Protein AF-A0A9K3NMS6-F1 (afdb_monomer_lite)

InterPro domains:
  IPR001971 Small ribosomal subunit protein uS11 [PF00411] (4-49)
  IPR036967 Small ribosomal subunit protein uS11 superfamily [G3DSA:3.30.420.80] (1-51)

Organism: Helianthus annuus (NCBI:txid4232)

pLDDT: mean 82.24, std 7.03, range [58.41, 89.81]

Radius of gyration: 12.75 Å; chains: 1; bounding box: 27×16×32 Å

Foldseek 3Di:
DVPCVVVVAAEDEAEDADPDDPDDRDGDPVVVVVVVVCVVPNHHYDYYHYDD

Secondary structure (DSSP, 8-state):
-HHHHHTT--EEEEEEE---TTS--SPPHHHHHHHHHHHHTT-EEEEEEEE-

Structure (mmCIF, N/CA/C/O backbone):
data_AF-A0A9K3NMS6-F1
#
_entry.id   AF-A0A9K3NMS6-F1
#
loop_
_atom_site.group_PDB
_atom_site.id
_atom_site.type_symbol
_atom_site.label_atom_id
_atom_site.label_alt_id
_atom_site.label_comp_id
_atom_site.label_asym_id
_atom_site.label_entity_id
_atom_site.label_seq_id
_atom_site.pdbx_PDB_ins_code
_atom_site.Cartn_x
_atom_site.Cartn_y
_atom_site.Cartn_z
_atom_site.occupancy
_atom_site.B_iso_or_equiv
_atom_site.auth_seq_id
_atom_site.auth_comp_id
_atom_site.auth_asym_id
_atom_site.auth_atom_id
_atom_site.pdbx_PDB_model_num
ATOM 1 N N . MET A 1 1 ? -10.306 -7.657 3.952 1.00 58.41 1 MET A N 1
ATOM 2 C CA . MET A 1 1 ? -10.274 -6.270 4.470 1.00 58.41 1 MET A CA 1
ATOM 3 C C . MET A 1 1 ? -10.828 -6.129 5.884 1.00 58.41 1 MET A C 1
ATOM 5 O O . MET A 1 1 ? -10.367 -5.244 6.589 1.00 58.41 1 MET A O 1
ATOM 9 N N . LEU A 1 2 ? -11.776 -6.972 6.323 1.00 61.12 2 LEU A N 1
ATOM 10 C CA . LEU A 1 2 ? -12.265 -6.923 7.708 1.00 61.12 2 LEU A CA 1
ATOM 11 C C . LEU A 1 2 ? -11.198 -7.298 8.745 1.00 61.12 2 LEU A C 1
ATOM 13 O O . LEU A 1 2 ? -11.107 -6.608 9.744 1.00 61.12 2 LEU A O 1
ATOM 17 N N . ALA A 1 3 ? -10.349 -8.298 8.478 1.00 70.50 3 ALA A N 1
ATOM 18 C CA . ALA A 1 3 ? -9.398 -8.807 9.474 1.00 70.50 3 ALA A CA 1
ATOM 19 C C . ALA A 1 3 ? -8.550 -7.705 10.141 1.00 70.50 3 ALA A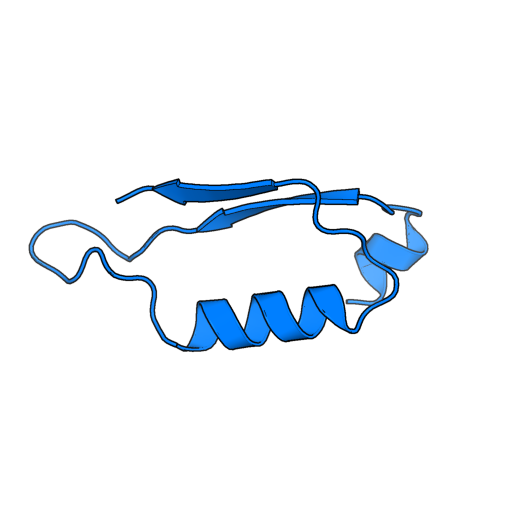 C 1
ATOM 21 O O . ALA A 1 3 ? -8.557 -7.574 11.352 1.00 70.50 3 ALA A O 1
ATOM 22 N N . ALA A 1 4 ? -7.883 -6.837 9.376 1.00 69.75 4 ALA A N 1
ATOM 23 C CA . ALA A 1 4 ? -7.054 -5.786 9.975 1.00 69.75 4 ALA A CA 1
ATOM 24 C C . ALA A 1 4 ? -7.867 -4.643 10.627 1.00 69.75 4 ALA A C 1
ATOM 26 O O . ALA A 1 4 ? -7.360 -3.988 11.533 1.00 69.75 4 ALA A O 1
ATOM 27 N N . GLN A 1 5 ? -9.120 -4.425 10.210 1.00 69.69 5 GLN A N 1
ATOM 28 C CA . GLN A 1 5 ? -10.015 -3.463 10.870 1.00 69.69 5 GLN A CA 1
ATOM 29 C C . GLN A 1 5 ? -10.509 -4.003 12.220 1.00 69.69 5 GLN A C 1
ATOM 31 O O . GLN A 1 5 ? -10.589 -3.243 13.177 1.00 69.69 5 GLN A O 1
ATOM 36 N N . ASP A 1 6 ? -10.771 -5.309 12.305 1.00 78.06 6 ASP A N 1
ATOM 37 C CA . ASP A 1 6 ? -11.179 -6.010 13.530 1.00 78.06 6 ASP A CA 1
ATOM 38 C C . ASP A 1 6 ? -10.069 -5.987 14.597 1.00 78.06 6 ASP A C 1
ATOM 40 O O . ASP A 1 6 ? -10.320 -5.758 15.774 1.00 78.06 6 ASP A O 1
ATOM 44 N N . LEU A 1 7 ? -8.809 -6.069 14.153 1.00 78.31 7 LEU A N 1
ATOM 45 C CA . LEU A 1 7 ? -7.619 -5.869 14.988 1.00 78.31 7 LEU A CA 1
ATOM 46 C C . LEU A 1 7 ? -7.352 -4.396 15.383 1.00 78.31 7 LEU A C 1
ATOM 48 O O . LEU A 1 7 ? -6.352 -4.117 16.043 1.00 78.31 7 LEU A O 1
ATOM 52 N N . GLY A 1 8 ? -8.195 -3.437 14.978 1.00 78.19 8 GLY A N 1
ATOM 53 C CA . GLY A 1 8 ? -8.043 -2.016 15.327 1.00 78.19 8 GLY A CA 1
ATOM 54 C C . GLY A 1 8 ? -6.926 -1.275 14.574 1.00 78.19 8 GLY A C 1
ATOM 55 O O . GLY A 1 8 ? -6.536 -0.167 14.966 1.00 78.19 8 GLY A O 1
ATOM 56 N N . ILE A 1 9 ? -6.401 -1.848 13.483 1.00 79.06 9 ILE A N 1
ATOM 57 C CA . ILE A 1 9 ? -5.336 -1.230 12.684 1.00 79.06 9 ILE A CA 1
ATOM 58 C C . ILE A 1 9 ? -5.936 -0.101 11.846 1.00 79.06 9 ILE A C 1
ATOM 60 O O . ILE A 1 9 ? -6.638 -0.314 10.858 1.00 79.06 9 ILE A O 1
ATOM 64 N N . ASN A 1 10 ? -5.630 1.123 12.260 1.00 76.88 10 ASN A N 1
ATOM 65 C CA . ASN A 1 10 ? -6.192 2.348 11.700 1.00 76.88 10 ASN A CA 1
ATOM 66 C C . ASN A 1 10 ? -5.279 3.019 10.663 1.00 76.88 10 ASN A C 1
ATOM 68 O O . ASN A 1 10 ? -5.800 3.684 9.771 1.00 76.88 10 ASN A O 1
ATOM 72 N N . THR A 1 11 ? -3.955 2.837 10.741 1.00 84.75 11 THR A N 1
ATOM 73 C CA . THR A 1 11 ? -2.985 3.471 9.830 1.00 84.75 11 THR A CA 1
ATOM 74 C C . THR A 1 11 ? -2.047 2.437 9.215 1.00 84.75 11 THR A C 1
ATOM 76 O O . THR A 1 11 ? -1.462 1.622 9.924 1.00 84.75 11 THR A O 1
ATOM 79 N N . LEU A 1 12 ? -1.891 2.480 7.891 1.00 85.12 12 LEU A N 1
ATOM 80 C CA . LEU A 1 12 ? -1.071 1.554 7.113 1.00 85.12 12 LEU A CA 1
ATOM 81 C C . LEU A 1 12 ? -0.012 2.306 6.302 1.00 85.12 12 LEU A C 1
ATOM 83 O O . LEU A 1 12 ? -0.297 3.316 5.657 1.00 85.12 12 LEU A O 1
ATOM 87 N N . HIS A 1 13 ? 1.208 1.774 6.297 1.00 89.31 13 HIS A N 1
ATOM 88 C CA . HIS A 1 13 ? 2.281 2.189 5.396 1.00 89.31 13 HIS A CA 1
ATOM 89 C C . HIS A 1 13 ? 2.393 1.136 4.294 1.00 89.31 13 HIS A C 1
ATOM 91 O O . HIS A 1 13 ? 2.597 -0.043 4.577 1.00 89.31 13 HIS A O 1
ATOM 97 N N . ILE A 1 14 ? 2.226 1.547 3.040 1.00 88.44 14 ILE A N 1
ATOM 98 C CA . ILE A 1 14 ? 2.149 0.641 1.895 1.00 88.44 14 ILE A CA 1
ATOM 99 C C . ILE A 1 14 ? 3.428 0.779 1.079 1.00 88.44 14 ILE A C 1
ATOM 101 O O . ILE A 1 14 ? 3.831 1.881 0.710 1.00 88.44 14 ILE A O 1
ATOM 105 N N . LYS A 1 15 ? 4.066 -0.349 0.775 1.00 89.06 15 LYS A N 1
ATOM 106 C CA . LYS A 1 15 ? 5.245 -0.406 -0.089 1.00 89.06 15 LYS A CA 1
ATOM 107 C C . LYS A 1 15 ? 4.903 -1.216 -1.332 1.00 89.06 15 LYS A C 1
ATOM 109 O O . LYS A 1 15 ? 4.427 -2.340 -1.219 1.00 89.06 15 LYS A O 1
ATOM 114 N N . LEU A 1 16 ? 5.09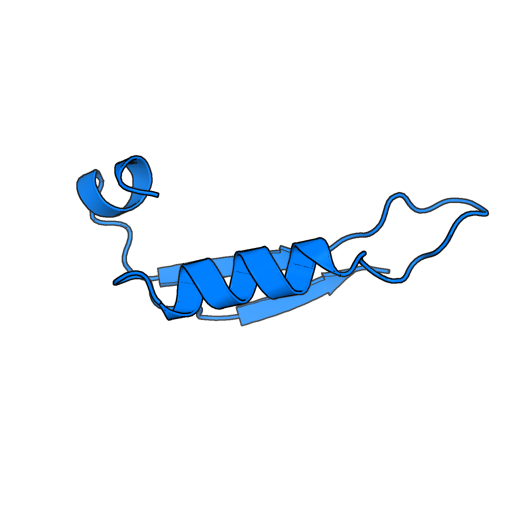8 -0.623 -2.503 1.00 87.75 16 LEU A N 1
ATOM 115 C CA . LEU A 1 16 ? 4.762 -1.196 -3.803 1.00 87.75 16 LEU A CA 1
ATOM 116 C C . LEU A 1 16 ? 6.028 -1.620 -4.536 1.00 87.75 16 LEU A C 1
ATOM 118 O O . LEU A 1 16 ? 6.932 -0.802 -4.705 1.00 87.75 16 LEU A O 1
ATOM 122 N N . TRP A 1 17 ? 6.043 -2.853 -5.037 1.00 86.44 17 TRP A N 1
ATOM 123 C CA . TRP A 1 17 ? 7.103 -3.374 -5.897 1.00 86.44 17 TRP A CA 1
ATOM 124 C C . TRP A 1 17 ? 6.525 -4.115 -7.099 1.00 86.44 17 TRP A C 1
ATOM 126 O O . TRP A 1 17 ? 5.434 -4.688 -7.037 1.00 86.44 17 TRP A O 1
ATOM 136 N N . ALA A 1 18 ? 7.261 -4.083 -8.205 1.00 85.44 18 ALA A N 1
ATOM 137 C CA . ALA A 1 18 ? 7.002 -4.925 -9.365 1.00 85.44 18 ALA A CA 1
ATOM 138 C C . ALA A 1 18 ? 7.852 -6.205 -9.300 1.00 85.44 18 ALA A C 1
ATOM 140 O O . ALA A 1 18 ? 8.712 -6.353 -8.434 1.00 85.44 18 ALA A O 1
ATOM 141 N N . THR A 1 19 ? 7.619 -7.145 -10.220 1.00 82.75 19 THR A N 1
ATOM 142 C CA . THR A 1 19 ? 8.309 -8.449 -10.250 1.00 82.75 19 THR A CA 1
ATOM 143 C C . THR A 1 19 ? 9.837 -8.334 -10.402 1.00 82.75 19 THR A C 1
ATOM 145 O O . THR A 1 19 ? 10.544 -9.246 -9.986 1.00 82.75 19 THR A O 1
ATOM 148 N N . GLY A 1 20 ? 10.357 -7.225 -10.944 1.00 79.88 20 GLY A N 1
ATOM 149 C CA . GLY A 1 20 ? 11.799 -6.956 -11.033 1.00 79.88 20 GLY A CA 1
ATOM 150 C C . GLY A 1 20 ? 12.548 -7.795 -12.085 1.00 79.88 20 GLY A C 1
ATOM 151 O O . GLY A 1 20 ? 11.946 -8.503 -12.895 1.00 79.88 20 GLY A O 1
ATOM 152 N N . GLY A 1 21 ? 13.885 -7.697 -12.102 1.00 80.31 21 GLY A N 1
ATOM 153 C CA . GLY A 1 21 ? 14.761 -8.359 -13.087 1.00 80.31 21 GLY A CA 1
ATOM 154 C C . GLY A 1 21 ? 14.806 -7.640 -14.446 1.00 80.31 21 GLY A C 1
ATOM 155 O O . GLY A 1 21 ? 14.748 -6.416 -14.497 1.00 80.31 21 GLY A O 1
ATOM 156 N N . ASN A 1 22 ? 14.877 -8.388 -15.558 1.00 78.00 22 ASN A N 1
ATOM 157 C CA . ASN A 1 22 ? 14.755 -7.842 -16.928 1.00 78.00 22 ASN A CA 1
ATOM 158 C C . ASN A 1 22 ? 13.292 -7.542 -17.332 1.00 78.00 22 ASN A C 1
ATOM 160 O O . ASN A 1 22 ? 12.993 -7.276 -18.494 1.00 78.00 22 ASN A O 1
ATOM 164 N N . LYS A 1 23 ? 12.351 -7.670 -16.391 1.00 79.62 23 LYS A N 1
ATOM 165 C CA . LYS A 1 23 ? 10.924 -7.402 -16.598 1.00 79.62 23 LYS A CA 1
ATOM 166 C C . LYS A 1 23 ? 10.573 -5.995 -16.103 1.00 79.62 23 LYS A C 1
ATOM 168 O O . LYS A 1 23 ? 11.407 -5.290 -15.542 1.00 79.62 23 LYS A O 1
ATOM 173 N N . THR A 1 24 ? 9.328 -5.577 -16.328 1.00 78.75 24 THR A N 1
ATOM 174 C CA . THR A 1 24 ? 8.855 -4.243 -15.939 1.00 78.75 24 THR A CA 1
ATOM 175 C C . THR A 1 24 ? 9.023 -3.982 -14.440 1.00 78.75 24 THR A C 1
ATOM 177 O O . THR A 1 24 ? 8.637 -4.794 -13.595 1.00 78.75 24 THR A O 1
ATOM 180 N N . LYS A 1 25 ? 9.601 -2.819 -14.130 1.00 82.44 25 LYS A N 1
ATOM 181 C CA . LYS A 1 25 ? 9.712 -2.260 -12.775 1.00 82.44 25 LYS A CA 1
ATOM 182 C C . LYS A 1 25 ? 8.469 -1.459 -12.382 1.00 82.44 25 LYS A C 1
ATOM 184 O O . LYS A 1 25 ? 8.311 -1.070 -11.229 1.00 82.44 25 LYS A O 1
ATOM 189 N N . THR A 1 26 ? 7.565 -1.231 -13.333 1.00 83.12 26 THR A N 1
ATOM 190 C CA . THR A 1 26 ? 6.309 -0.529 -13.096 1.00 83.12 26 THR A CA 1
ATOM 191 C C . THR A 1 26 ? 5.310 -1.483 -12.436 1.00 83.12 26 THR A C 1
ATOM 193 O O . THR A 1 26 ? 5.047 -2.560 -12.981 1.00 83.12 26 THR A O 1
ATOM 196 N N . PRO A 1 27 ? 4.725 -1.118 -11.282 1.00 82.69 27 PRO A N 1
ATOM 197 C CA . PRO A 1 27 ? 3.656 -1.895 -10.670 1.00 82.69 27 PRO A CA 1
ATOM 198 C C . PRO A 1 27 ? 2.469 -2.011 -11.630 1.00 82.69 27 PRO A C 1
ATOM 200 O O . PRO A 1 27 ? 2.107 -1.049 -12.305 1.00 82.69 27 PRO A O 1
ATOM 203 N N . GLY A 1 28 ? 1.843 -3.186 -11.685 1.00 85.94 28 GLY A N 1
ATOM 204 C CA . GLY A 1 28 ? 0.672 -3.399 -12.533 1.00 85.94 28 GLY A CA 1
ATOM 205 C C . GLY A 1 28 ? -0.557 -2.595 -12.072 1.00 85.94 28 GLY A C 1
ATOM 206 O O . GLY A 1 28 ? -0.625 -2.165 -10.918 1.00 85.94 28 GLY A O 1
ATOM 207 N N . PRO A 1 29 ? -1.588 -2.456 -12.926 1.00 86.50 29 PRO A N 1
ATOM 208 C CA . PRO A 1 29 ? -2.797 -1.676 -12.623 1.00 86.50 29 PRO A CA 1
ATOM 209 C C . PRO A 1 29 ? -3.533 -2.148 -11.355 1.00 86.50 29 PRO A C 1
ATOM 211 O O . PRO A 1 29 ? -4.166 -1.347 -10.667 1.00 86.50 29 PRO A O 1
ATOM 214 N N . GLY A 1 30 ? -3.396 -3.429 -10.986 1.00 87.69 30 GLY A N 1
ATOM 215 C CA . GLY A 1 30 ? -3.946 -3.990 -9.746 1.00 87.69 30 GLY A CA 1
ATOM 216 C C . GLY A 1 30 ? -3.451 -3.299 -8.467 1.00 87.69 30 GLY A C 1
ATOM 217 O O . GLY A 1 30 ? -4.193 -3.233 -7.487 1.00 87.69 30 GLY A O 1
ATOM 218 N N . ALA A 1 31 ? -2.253 -2.701 -8.488 1.00 88.19 31 ALA A N 1
ATOM 219 C CA . ALA A 1 31 ? -1.732 -1.911 -7.373 1.00 88.19 31 ALA A CA 1
ATOM 220 C C . ALA A 1 31 ? -2.628 -0.700 -7.068 1.00 88.19 31 ALA A C 1
ATOM 222 O O . ALA A 1 31 ? -2.964 -0.437 -5.913 1.00 88.19 31 ALA A O 1
ATOM 223 N N . GLN A 1 32 ? -3.077 0.006 -8.107 1.00 89.50 32 GLN A N 1
ATOM 224 C CA . GLN A 1 32 ? -3.945 1.170 -7.953 1.00 89.50 32 GLN A CA 1
ATOM 225 C C . GLN A 1 32 ? -5.344 0.774 -7.460 1.00 89.50 32 GLN A C 1
ATOM 227 O O . GLN A 1 32 ? -5.925 1.475 -6.628 1.00 89.50 32 GLN A O 1
ATOM 232 N N . PHE A 1 33 ? -5.880 -0.356 -7.932 1.00 89.81 33 PHE A N 1
ATOM 233 C CA . PHE A 1 33 ? -7.159 -0.886 -7.448 1.00 89.81 33 PHE A CA 1
ATOM 234 C C . PHE A 1 33 ? -7.102 -1.254 -5.963 1.00 89.81 33 PHE A C 1
ATOM 236 O O . PHE A 1 33 ? -8.005 -0.875 -5.216 1.00 89.81 33 PHE A O 1
ATOM 243 N N . ALA A 1 34 ? -6.029 -1.911 -5.519 1.00 88.06 34 ALA A N 1
ATOM 244 C CA . ALA A 1 34 ? -5.833 -2.242 -4.110 1.00 88.06 34 ALA A CA 1
ATOM 245 C C . ALA A 1 34 ? -5.751 -0.977 -3.238 1.00 88.06 34 ALA A C 1
ATOM 247 O O . ALA A 1 34 ? -6.476 -0.866 -2.252 1.00 88.06 34 ALA A O 1
ATOM 248 N N . LEU A 1 35 ? -4.954 0.022 -3.637 1.00 88.31 35 LEU A N 1
ATOM 249 C CA . LEU A 1 35 ? -4.874 1.314 -2.938 1.00 88.31 35 LEU A CA 1
ATOM 250 C C . LEU A 1 35 ? -6.233 2.017 -2.842 1.00 88.31 35 LEU A C 1
ATOM 252 O O . LEU A 1 35 ? -6.602 2.528 -1.786 1.00 88.31 35 LEU A O 1
ATOM 256 N N . ARG A 1 36 ? -7.003 2.019 -3.935 1.00 88.69 36 ARG A N 1
ATOM 257 C CA . ARG A 1 36 ? -8.359 2.583 -3.954 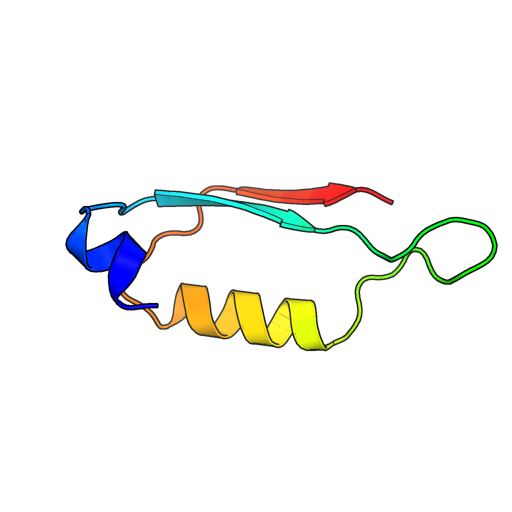1.00 88.69 36 ARG A CA 1
ATOM 258 C C . ARG A 1 36 ? -9.321 1.831 -3.046 1.00 88.69 36 ARG A C 1
ATOM 260 O O . ARG A 1 36 ? -10.222 2.462 -2.501 1.00 88.69 36 ARG A O 1
ATOM 267 N N . ALA A 1 37 ? -9.161 0.520 -2.892 1.00 88.00 37 ALA A N 1
ATOM 268 C CA . ALA A 1 37 ? -9.933 -0.243 -1.922 1.00 88.00 37 ALA A CA 1
ATOM 269 C C . ALA A 1 37 ? -9.563 0.183 -0.493 1.00 88.00 37 ALA A C 1
ATOM 271 O O . ALA A 1 37 ? -10.464 0.459 0.294 1.00 88.00 37 ALA A O 1
ATOM 272 N N . PHE A 1 38 ? -8.267 0.338 -0.184 1.00 85.25 38 PHE A N 1
ATOM 273 C CA . PHE A 1 38 ? -7.789 0.831 1.121 1.00 85.25 38 PHE A CA 1
ATOM 274 C C . PHE A 1 38 ? -8.335 2.217 1.455 1.00 85.25 38 PHE A C 1
ATOM 276 O O . PHE A 1 38 ? -8.918 2.388 2.519 1.00 85.25 38 PHE A O 1
ATOM 283 N N . ALA A 1 39 ? -8.273 3.158 0.515 1.00 84.12 39 ALA A N 1
ATOM 284 C CA . ALA A 1 39 ? -8.824 4.501 0.701 1.00 84.12 39 ALA A CA 1
ATOM 285 C C . ALA A 1 39 ? -10.356 4.532 0.881 1.00 84.12 39 ALA A C 1
ATOM 287 O O . ALA A 1 39 ? -10.889 5.507 1.401 1.00 84.12 39 ALA A O 1
ATOM 288 N N . ARG A 1 40 ? -11.073 3.496 0.421 1.00 87.00 40 ARG A N 1
ATOM 289 C CA . ARG A 1 40 ? -12.524 3.352 0.622 1.00 87.00 40 ARG A CA 1
ATOM 290 C C . ARG A 1 40 ? -12.894 2.620 1.906 1.00 87.00 40 ARG A C 1
ATOM 292 O O . ARG A 1 40 ? -14.015 2.770 2.378 1.00 87.00 40 ARG A O 1
ATOM 299 N N . SER A 1 41 ? -11.990 1.808 2.440 1.00 80.75 41 SER A N 1
ATOM 300 C CA . SER A 1 41 ? -12.152 1.221 3.767 1.00 80.75 41 SER A CA 1
ATOM 301 C C . SER A 1 41 ? -11.902 2.268 4.852 1.00 80.75 41 SER A C 1
ATOM 303 O O . SER A 1 41 ? -11.320 3.316 4.584 1.00 80.75 41 SER A O 1
ATOM 305 N N . SER A 1 42 ? -12.277 1.979 6.099 1.00 78.94 42 SER A N 1
ATOM 306 C CA . SER A 1 42 ? -12.010 2.871 7.235 1.00 78.94 42 SER A CA 1
ATOM 307 C C . SER A 1 42 ? -10.528 2.855 7.673 1.00 78.94 42 SER A C 1
ATOM 309 O O . SER A 1 42 ? -10.219 3.020 8.852 1.00 78.94 42 SER A O 1
ATOM 311 N N . MET A 1 43 ? -9.601 2.632 6.734 1.00 83.19 43 MET A N 1
ATOM 312 C CA . MET A 1 43 ? -8.157 2.550 6.952 1.00 83.19 43 MET A CA 1
ATOM 313 C C . MET A 1 43 ? -7.466 3.785 6.382 1.00 83.19 43 MET A C 1
ATOM 315 O O . MET A 1 43 ? -7.647 4.144 5.218 1.00 83.19 43 MET A O 1
ATOM 319 N N . LYS A 1 44 ? -6.619 4.418 7.190 1.00 85.06 44 LYS A N 1
ATOM 320 C CA . LYS A 1 44 ? -5.792 5.550 6.774 1.00 85.06 44 LYS A CA 1
ATOM 321 C C . LYS A 1 44 ? -4.504 5.048 6.137 1.00 85.06 44 LYS A C 1
ATOM 323 O O . LYS A 1 44 ? -3.815 4.193 6.688 1.00 85.06 44 LYS A O 1
ATOM 328 N N . ILE A 1 45 ? -4.149 5.611 4.988 1.00 86.69 45 ILE A N 1
ATOM 329 C CA . ILE A 1 45 ? -2.866 5.347 4.333 1.00 86.69 45 ILE A CA 1
ATOM 330 C C . ILE A 1 45 ? -1.902 6.462 4.747 1.00 86.69 45 ILE A C 1
ATOM 332 O O . ILE A 1 45 ? -2.133 7.620 4.411 1.00 86.69 45 ILE A O 1
ATOM 336 N N . GLY A 1 46 ? -0.854 6.122 5.499 1.00 86.75 46 GLY A N 1
ATOM 337 C CA . GLY A 1 46 ? 0.122 7.092 6.011 1.00 86.75 46 GLY A CA 1
ATOM 338 C C . GLY A 1 46 ? 1.222 7.424 5.003 1.00 86.75 46 GLY A C 1
ATOM 339 O O . GLY A 1 46 ? 1.552 8.585 4.785 1.00 86.75 46 GLY A O 1
ATOM 340 N N . HIS A 1 47 ? 1.774 6.403 4.349 1.00 89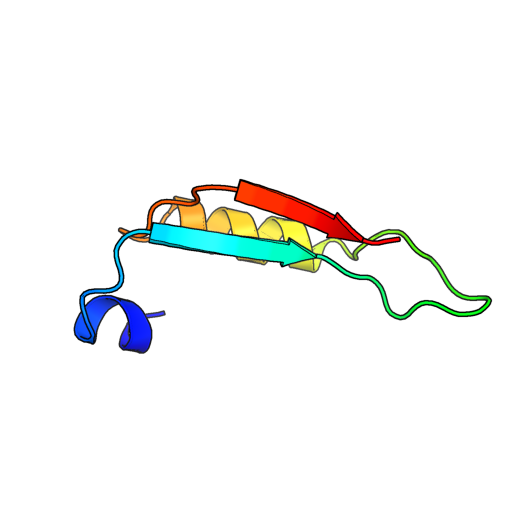.31 47 HIS A N 1
ATOM 341 C CA . HIS A 1 47 ? 2.816 6.568 3.338 1.00 89.31 47 HIS A CA 1
ATOM 342 C C . HIS A 1 47 ? 2.680 5.498 2.259 1.00 89.31 47 HIS A C 1
ATOM 344 O O . HIS A 1 47 ? 2.411 4.336 2.571 1.00 89.31 47 HIS A O 1
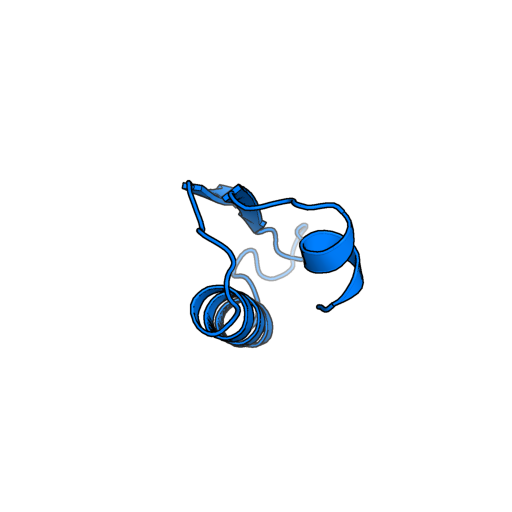ATOM 350 N N . ILE A 1 48 ? 2.897 5.888 1.002 1.00 87.56 48 ILE A N 1
ATOM 351 C CA . ILE A 1 48 ? 2.982 4.967 -0.131 1.00 87.56 48 ILE A CA 1
ATOM 352 C C . ILE A 1 48 ? 4.375 5.106 -0.732 1.00 87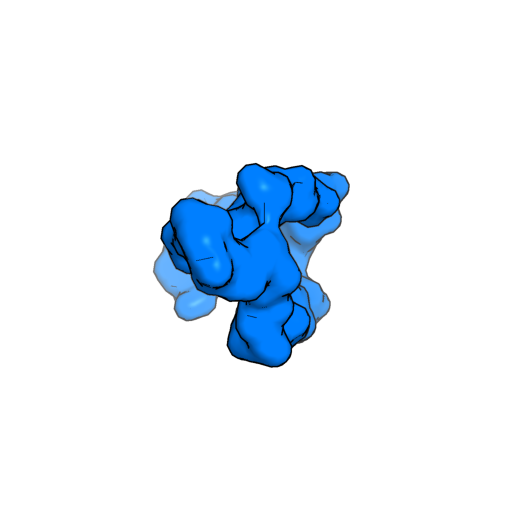.56 48 ILE A C 1
ATOM 354 O O . ILE A 1 48 ? 4.689 6.117 -1.354 1.00 87.56 48 ILE A O 1
ATOM 358 N N . GLY A 1 49 ? 5.203 4.086 -0.537 1.00 87.88 49 GLY A N 1
ATOM 359 C CA . GLY A 1 49 ? 6.541 4.021 -1.111 1.00 87.88 49 GLY A CA 1
ATOM 360 C C . GLY A 1 49 ? 6.553 3.137 -2.350 1.00 87.88 49 GLY A C 1
ATOM 361 O O . GLY A 1 49 ? 6.044 2.018 -2.310 1.00 87.88 49 GLY A O 1
ATOM 362 N N . HIS A 1 50 ? 7.168 3.601 -3.434 1.00 83.75 50 HIS A N 1
ATOM 363 C CA . HIS A 1 50 ? 7.508 2.749 -4.569 1.00 83.75 50 HIS A CA 1
ATOM 364 C C . HIS A 1 50 ? 8.964 2.299 -4.450 1.00 83.75 50 HIS A C 1
ATOM 366 O O . HIS A 1 50 ? 9.852 3.128 -4.254 1.00 83.75 50 HIS A O 1
ATOM 372 N N . ILE A 1 51 ? 9.200 0.994 -4.568 1.00 76.62 51 ILE A N 1
ATOM 373 C CA . ILE A 1 51 ? 10.534 0.448 -4.811 1.00 76.62 51 ILE A CA 1
ATOM 374 C C . ILE A 1 51 ? 10.577 -0.133 -6.223 1.00 76.62 51 ILE A C 1
ATOM 376 O O . ILE A 1 51 ? 9.682 -0.888 -6.614 1.00 76.62 51 ILE A O 1
ATOM 380 N N . GLY A 1 52 ? 11.574 0.309 -6.989 1.00 69.19 52 GLY A N 1
ATOM 381 C CA . GLY A 1 52 ? 11.815 -0.111 -8.372 1.00 69.19 52 GLY A CA 1
ATOM 382 C C . GLY A 1 52 ? 12.734 -1.315 -8.492 1.00 69.19 52 GLY A C 1
ATOM 383 O O . GLY A 1 52 ? 13.303 -1.741 -7.463 1.00 69.19 52 GLY A O 1
#

Sequence (52 aa):
MLAAQDLGINTLHIKLWATGGNKTKTPGPGAQFALRAFARSSMKIGHIGHIG